Protein AF-A0A1H4V4C0-F1 (afdb_monomer)

pLDDT: mean 96.12, std 2.71, range [79.94, 98.44]

Structure (mmCIF, N/CA/C/O backbone):
data_AF-A0A1H4V4C0-F1
#
_entry.id   AF-A0A1H4V4C0-F1
#
loop_
_atom_site.group_PDB
_atom_site.id
_atom_site.type_symbol
_atom_site.label_atom_id
_atom_site.label_alt_id
_atom_site.label_comp_id
_atom_site.label_asym_id
_atom_site.label_entity_id
_atom_site.label_seq_id
_atom_site.pdbx_PDB_ins_code
_atom_site.Cartn_x
_atom_site.Cartn_y
_atom_site.Cartn_z
_atom_site.occupancy
_atom_site.B_iso_or_equiv
_atom_site.auth_seq_id
_atom_site.auth_comp_id
_atom_site.auth_asym_id
_atom_site.auth_atom_id
_atom_site.pdbx_PDB_model_num
ATOM 1 N N . MET A 1 1 ? -13.778 -6.854 4.020 1.00 79.94 1 MET A N 1
ATOM 2 C CA . MET A 1 1 ? -12.652 -6.035 3.536 1.00 79.94 1 MET A CA 1
ATOM 3 C C . MET A 1 1 ? -13.176 -4.628 3.291 1.00 79.94 1 MET A C 1
ATOM 5 O O . MET A 1 1 ? -14.175 -4.527 2.582 1.00 79.94 1 MET A O 1
ATOM 9 N N . PRO A 1 2 ? -12.622 -3.583 3.932 1.00 91.31 2 PRO A N 1
ATOM 10 C CA . PRO A 1 2 ? -13.057 -2.209 3.693 1.00 91.31 2 PRO A CA 1
ATOM 11 C C . PRO A 1 2 ? -12.758 -1.802 2.247 1.00 91.31 2 PRO A C 1
ATOM 13 O O . PRO A 1 2 ? -11.824 -2.314 1.631 1.00 91.31 2 PRO A O 1
ATOM 16 N N . THR A 1 3 ? -13.541 -0.877 1.696 1.00 96.88 3 THR A N 1
ATOM 17 C CA . THR A 1 3 ? -13.200 -0.255 0.408 1.00 96.88 3 THR A CA 1
ATOM 18 C C . THR A 1 3 ? -12.022 0.706 0.576 1.00 96.88 3 THR A C 1
ATOM 20 O O . THR A 1 3 ? -11.844 1.283 1.650 1.00 96.88 3 THR A O 1
ATOM 23 N N . PHE A 1 4 ? -11.265 0.946 -0.501 1.00 97.50 4 PHE A N 1
ATOM 24 C CA . PHE A 1 4 ? -10.160 1.916 -0.508 1.00 97.50 4 PHE A CA 1
ATOM 25 C C . PHE A 1 4 ? -10.551 3.279 0.093 1.00 97.50 4 PHE A C 1
ATOM 27 O O . PHE A 1 4 ? -9.851 3.811 0.948 1.00 97.50 4 PHE A O 1
ATOM 34 N N . THR A 1 5 ? -11.708 3.827 -0.291 1.00 97.88 5 THR A N 1
ATOM 35 C CA . THR A 1 5 ? -12.177 5.130 0.207 1.00 97.88 5 THR A CA 1
ATOM 36 C C . THR A 1 5 ? -12.520 5.104 1.697 1.00 97.88 5 THR A C 1
ATOM 38 O O . THR A 1 5 ? -12.228 6.073 2.392 1.00 97.88 5 THR A O 1
ATOM 41 N N . GLN A 1 6 ? -13.107 4.014 2.202 1.00 98.19 6 GLN A N 1
ATOM 42 C CA . GLN A 1 6 ? -13.392 3.861 3.635 1.00 98.19 6 GLN A CA 1
ATOM 43 C C . GLN A 1 6 ? -12.101 3.775 4.450 1.00 98.19 6 GLN A C 1
ATOM 45 O O . GLN A 1 6 ? -11.959 4.489 5.436 1.00 98.19 6 GLN A O 1
ATOM 50 N N . ALA A 1 7 ? -11.148 2.960 3.995 1.00 97.94 7 ALA A N 1
ATOM 51 C CA . ALA A 1 7 ? -9.850 2.802 4.640 1.00 97.94 7 ALA A CA 1
ATOM 52 C C . ALA A 1 7 ? -9.056 4.123 4.652 1.00 97.94 7 ALA A C 1
ATOM 54 O O . ALA A 1 7 ? -8.471 4.503 5.663 1.00 97.94 7 ALA A O 1
ATOM 55 N N . LEU A 1 8 ? -9.094 4.883 3.554 1.00 97.62 8 LEU A N 1
ATOM 56 C CA . LEU A 1 8 ? -8.438 6.187 3.489 1.00 97.62 8 LEU A CA 1
ATOM 57 C C . LEU A 1 8 ? -9.122 7.236 4.382 1.00 97.62 8 LEU A C 1
ATOM 59 O O . LEU A 1 8 ? -8.450 8.096 4.950 1.00 97.62 8 LEU A O 1
ATOM 63 N N . ALA A 1 9 ? -10.451 7.184 4.511 1.00 98.06 9 ALA A N 1
ATOM 64 C CA . ALA A 1 9 ? -11.189 8.058 5.420 1.00 98.06 9 ALA A CA 1
ATOM 65 C C . ALA A 1 9 ? -10.851 7.761 6.889 1.00 98.06 9 ALA A C 1
ATOM 67 O O . ALA A 1 9 ? -10.635 8.696 7.656 1.00 98.06 9 ALA A O 1
ATOM 68 N N . GLU A 1 10 ? -10.740 6.483 7.256 1.00 97.94 10 GLU A N 1
ATOM 69 C CA . GLU A 1 10 ? -10.292 6.045 8.583 1.00 97.94 10 GLU A CA 1
ATOM 70 C C . GLU A 1 10 ? -8.888 6.570 8.895 1.00 97.94 10 GLU A C 1
ATOM 72 O O . GLU A 1 10 ? -8.687 7.216 9.922 1.00 97.94 10 GLU A O 1
ATOM 77 N N . LEU A 1 11 ? -7.933 6.400 7.973 1.00 97.69 11 LEU A N 1
ATOM 78 C CA . LEU A 1 11 ? -6.575 6.910 8.165 1.00 97.69 11 LEU A CA 1
ATOM 79 C C . LEU A 1 11 ? -6.555 8.425 8.409 1.00 97.69 11 LEU A C 1
ATOM 81 O O . LEU A 1 11 ? -5.805 8.907 9.256 1.00 97.69 11 LEU A O 1
ATOM 85 N N . LYS A 1 12 ? -7.374 9.179 7.668 1.00 96.75 12 LYS A N 1
ATOM 86 C CA . LYS A 1 12 ? -7.482 10.638 7.817 1.00 96.75 12 LYS A CA 1
ATOM 87 C C . LYS A 1 12 ? -8.114 11.049 9.148 1.00 96.75 12 LYS A C 1
ATOM 89 O O . LYS A 1 12 ? -7.823 12.143 9.621 1.00 96.75 12 LYS A O 1
ATOM 94 N N . ALA A 1 13 ? -8.964 10.205 9.729 1.00 97.69 13 ALA A N 1
ATOM 95 C CA . ALA A 1 13 ? -9.616 10.465 11.006 1.00 97.69 13 ALA A CA 1
ATOM 96 C C . ALA A 1 13 ? -8.725 10.103 12.205 1.00 97.69 13 ALA A C 1
ATOM 98 O O . ALA A 1 13 ? -8.629 10.887 13.145 1.00 97.69 13 ALA A O 1
ATOM 99 N N . GLU A 1 14 ? -8.073 8.939 12.172 1.00 95.81 14 GLU A N 1
ATOM 100 C CA . GLU A 1 14 ? -7.372 8.381 13.340 1.00 95.81 14 GLU A CA 1
ATOM 101 C C . GLU A 1 14 ? -5.850 8.567 13.302 1.00 95.81 14 GLU A C 1
ATOM 103 O O . GLU A 1 14 ? -5.181 8.548 14.336 1.00 95.81 14 GLU A O 1
ATOM 108 N N . GLY A 1 15 ? -5.287 8.783 12.112 1.00 93.62 15 GLY A N 1
ATOM 109 C CA . GLY A 1 15 ? -3.846 8.820 11.898 1.00 93.62 15 GLY A CA 1
ATOM 110 C C . GLY A 1 15 ? -3.200 7.430 11.919 1.00 93.62 15 GLY A C 1
ATOM 111 O O . GLY A 1 15 ? -3.720 6.462 12.471 1.00 93.62 15 GLY A O 1
ATOM 112 N N . ALA A 1 16 ? -2.015 7.323 11.314 1.00 92.06 16 ALA A N 1
ATOM 113 C CA . ALA A 1 16 ? -1.356 6.035 11.070 1.00 92.06 16 ALA A CA 1
ATOM 114 C C . ALA A 1 16 ? -0.998 5.237 12.340 1.00 92.06 16 ALA A C 1
ATOM 116 O O . ALA A 1 16 ? -0.821 4.028 12.258 1.00 92.06 16 ALA A O 1
ATOM 117 N N . ALA A 1 17 ? -0.879 5.890 13.501 1.00 94.06 17 ALA A N 1
ATOM 118 C CA . ALA A 1 17 ? -0.544 5.227 14.764 1.00 94.06 17 ALA A CA 1
ATOM 119 C C . ALA A 1 17 ? -1.716 4.440 15.379 1.00 94.06 17 ALA A C 1
ATOM 121 O O . ALA A 1 17 ? -1.486 3.574 16.223 1.00 94.06 17 ALA A O 1
ATOM 122 N N . HIS A 1 18 ? -2.952 4.760 14.986 1.00 94.31 18 HIS A N 1
ATOM 123 C CA . HIS A 1 18 ? -4.172 4.180 15.558 1.00 94.31 18 HIS A CA 1
ATOM 124 C C . HIS A 1 18 ? -5.061 3.495 14.517 1.00 94.31 18 HIS A C 1
ATOM 126 O O . HIS A 1 18 ? -5.878 2.655 14.879 1.00 94.31 18 HIS A O 1
ATOM 132 N N . ALA A 1 19 ? -4.861 3.801 13.235 1.00 96.38 19 ALA A N 1
ATOM 133 C CA . ALA A 1 19 ? -5.632 3.220 12.150 1.00 96.38 19 ALA A CA 1
ATOM 134 C C . ALA A 1 19 ? -5.317 1.728 11.920 1.00 96.38 19 ALA A C 1
ATOM 136 O O . ALA A 1 19 ? -4.225 1.235 12.215 1.00 96.38 19 ALA A O 1
ATOM 137 N N . SER A 1 20 ? -6.277 1.011 11.337 1.00 96.62 20 SER A N 1
ATOM 138 C CA . SER A 1 20 ? -6.124 -0.390 10.946 1.00 96.62 20 SER A CA 1
ATOM 139 C C . SER A 1 20 ? -5.065 -0.596 9.858 1.00 96.62 20 SER A C 1
ATOM 141 O O . SER A 1 20 ? -4.690 0.323 9.126 1.00 96.62 20 SER A O 1
ATOM 143 N N . GLU A 1 21 ? -4.625 -1.845 9.675 1.00 96.56 21 GLU A N 1
ATOM 144 C CA . GLU A 1 21 ? -3.674 -2.192 8.611 1.00 96.56 21 GLU A CA 1
ATOM 145 C C . GLU A 1 21 ? -4.163 -1.785 7.217 1.00 96.56 21 GLU A C 1
ATOM 147 O O . 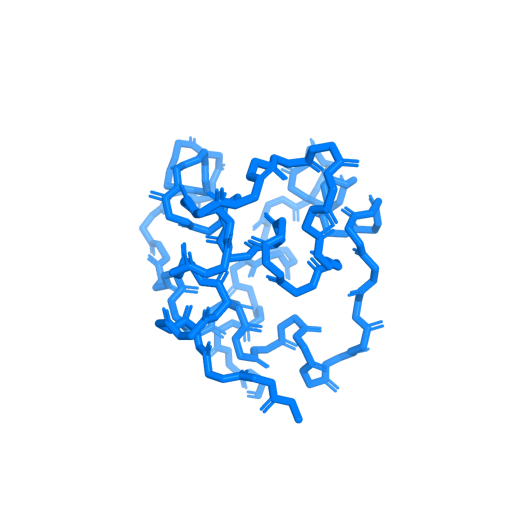GLU A 1 21 ? -3.407 -1.231 6.418 1.00 96.56 21 GLU A O 1
ATOM 152 N N . ALA A 1 22 ? -5.451 -2.001 6.941 1.00 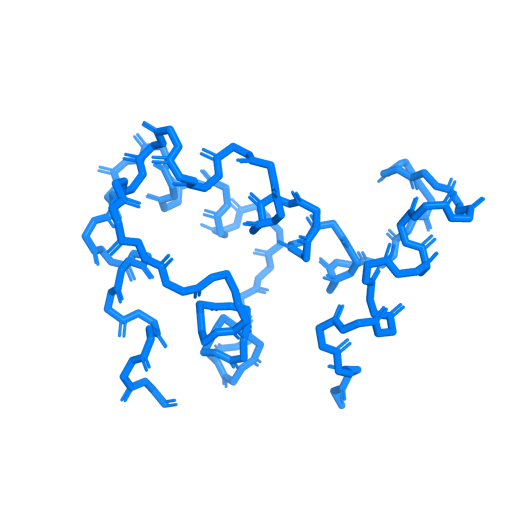97.69 22 ALA A N 1
ATOM 153 C CA . ALA A 1 22 ? -6.060 -1.599 5.682 1.00 97.69 22 ALA A CA 1
ATOM 154 C C . ALA A 1 22 ? -6.001 -0.075 5.496 1.00 97.69 22 ALA A C 1
ATOM 156 O O . ALA A 1 22 ? -5.662 0.403 4.415 1.00 97.69 22 ALA A O 1
ATOM 157 N N . ALA A 1 23 ? -6.279 0.699 6.544 1.00 98.12 23 ALA A N 1
ATOM 158 C CA . ALA A 1 23 ? -6.200 2.153 6.494 1.00 98.12 23 ALA A CA 1
ATOM 159 C C . ALA A 1 23 ? -4.771 2.647 6.232 1.00 98.12 23 ALA A C 1
ATOM 161 O O . ALA A 1 23 ? -4.565 3.513 5.379 1.00 98.12 23 ALA A O 1
ATOM 162 N N . VAL A 1 24 ? -3.766 2.050 6.878 1.00 98.00 24 VAL A N 1
ATOM 163 C CA . VAL A 1 24 ? -2.359 2.397 6.635 1.00 98.00 24 VAL A CA 1
ATOM 164 C C . VAL A 1 24 ? -1.929 2.033 5.208 1.00 98.00 24 VAL A C 1
ATOM 166 O O . VAL A 1 24 ? -1.324 2.866 4.532 1.00 98.00 24 VAL A O 1
ATOM 169 N N . ILE A 1 25 ? -2.296 0.852 4.695 1.00 98.19 25 ILE A N 1
ATOM 170 C CA . ILE A 1 25 ? -2.010 0.466 3.299 1.00 98.19 25 ILE A CA 1
ATOM 171 C C . ILE A 1 25 ? -2.710 1.412 2.317 1.00 98.19 25 ILE A C 1
ATOM 173 O O . ILE A 1 25 ? -2.099 1.825 1.331 1.00 98.19 25 ILE A O 1
ATOM 177 N N . ALA A 1 26 ? -3.953 1.818 2.588 1.00 98.25 26 ALA A N 1
ATOM 178 C CA . ALA A 1 26 ? -4.651 2.802 1.764 1.00 98.25 26 ALA A CA 1
ATOM 179 C C . ALA A 1 26 ? -3.904 4.148 1.729 1.00 98.25 26 ALA A C 1
ATOM 181 O O . ALA A 1 26 ? -3.780 4.743 0.661 1.00 98.25 26 ALA A O 1
ATOM 182 N N . GLY A 1 27 ? -3.334 4.592 2.852 1.00 97.44 27 GLY A N 1
ATOM 183 C CA . GLY A 1 27 ? -2.477 5.782 2.904 1.00 97.44 27 GLY A CA 1
ATOM 184 C C . GLY A 1 27 ? -1.187 5.657 2.107 1.00 97.44 27 GLY A C 1
ATOM 185 O O . GLY A 1 27 ? -0.807 6.585 1.396 1.00 97.44 27 GLY A O 1
ATOM 186 N N . LEU A 1 28 ? -0.524 4.500 2.191 1.00 97.12 28 LEU A N 1
ATOM 187 C CA . LEU A 1 28 ? 0.659 4.217 1.377 1.00 97.12 28 LEU A CA 1
ATOM 188 C C . LEU A 1 28 ? 0.316 4.257 -0.117 1.00 97.12 28 LEU A C 1
ATOM 190 O O . LEU A 1 28 ? 1.078 4.817 -0.904 1.00 97.12 28 LEU A O 1
ATOM 194 N N . CYS A 1 29 ? -0.854 3.729 -0.487 1.00 97.19 29 CYS A N 1
ATOM 195 C CA . CYS A 1 29 ? -1.369 3.768 -1.851 1.00 97.19 29 CYS A CA 1
ATOM 196 C C . CYS A 1 29 ? -1.719 5.192 -2.324 1.00 97.19 29 CYS A C 1
ATOM 198 O O . CYS A 1 29 ? -1.451 5.522 -3.477 1.00 97.19 29 CYS A O 1
ATOM 200 N N . ASP A 1 30 ? -2.299 6.032 -1.461 1.00 96.50 30 ASP A N 1
ATOM 201 C CA . ASP A 1 30 ? -2.683 7.420 -1.777 1.00 96.50 30 ASP A CA 1
ATOM 202 C C . ASP A 1 30 ? -1.473 8.369 -1.875 1.00 96.50 30 ASP A C 1
ATOM 204 O O . ASP A 1 30 ? -1.499 9.329 -2.641 1.00 96.50 30 ASP A O 1
ATOM 208 N N . GLY A 1 31 ? -0.401 8.099 -1.120 1.00 94.00 31 GLY A N 1
ATOM 209 C CA . GLY A 1 31 ? 0.797 8.941 -1.068 1.00 94.00 31 GLY A CA 1
ATOM 210 C C . GLY A 1 31 ? 2.012 8.345 -1.797 1.00 94.00 31 GLY A C 1
ATOM 211 O O . GLY A 1 31 ? 2.174 8.538 -3.003 1.00 94.00 31 GLY A O 1
ATOM 212 N N . PRO A 1 32 ? 2.924 7.666 -1.076 1.00 94.25 32 PRO A N 1
ATOM 213 C CA . PRO A 1 32 ? 4.249 7.289 -1.579 1.00 94.25 32 PRO A CA 1
ATOM 214 C C . PRO A 1 32 ? 4.243 6.291 -2.744 1.00 94.25 32 PRO A C 1
ATOM 216 O O . PRO A 1 32 ? 5.241 6.194 -3.460 1.00 94.25 32 PRO A O 1
ATOM 219 N N . LEU A 1 33 ? 3.149 5.556 -2.962 1.00 95.31 33 LEU A N 1
ATOM 220 C CA . LEU A 1 33 ? 3.058 4.519 -3.990 1.00 95.31 33 LEU A CA 1
ATOM 221 C C . LEU A 1 33 ? 3.455 5.012 -5.387 1.00 95.31 33 LEU A C 1
ATOM 223 O O . LEU A 1 33 ? 4.244 4.344 -6.049 1.00 95.31 33 LEU A O 1
ATOM 227 N N . GLN A 1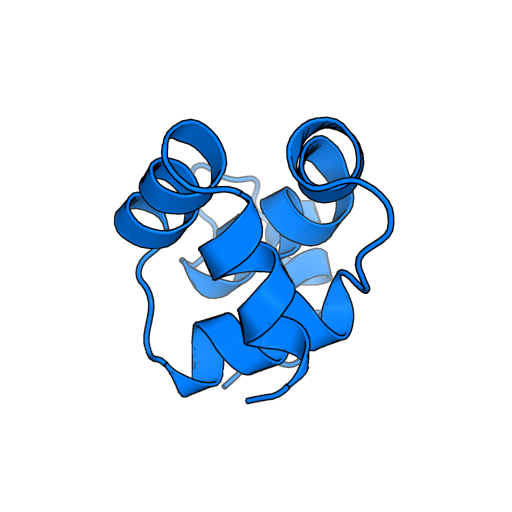 34 ? 2.971 6.180 -5.820 1.00 92.44 34 GLN A N 1
ATOM 228 C CA . GLN A 1 34 ? 3.289 6.717 -7.153 1.00 92.44 34 GLN A CA 1
ATOM 229 C C . GLN A 1 34 ? 4.776 7.054 -7.308 1.00 92.44 34 GLN A C 1
ATOM 231 O O . GLN A 1 34 ? 5.363 6.840 -8.366 1.00 92.44 34 GLN A O 1
ATOM 236 N N . THR A 1 35 ? 5.407 7.565 -6.248 1.00 93.31 35 THR A N 1
ATOM 237 C CA . THR A 1 35 ? 6.837 7.902 -6.258 1.00 93.31 35 THR A CA 1
ATOM 238 C C . THR A 1 35 ? 7.708 6.653 -6.355 1.00 93.31 35 THR A C 1
ATOM 240 O O . THR A 1 35 ? 8.743 6.680 -7.012 1.00 93.31 35 THR A O 1
ATOM 243 N N . VAL A 1 36 ? 7.291 5.564 -5.709 1.00 92.81 36 VAL A N 1
ATOM 244 C CA . VAL A 1 36 ? 8.083 4.332 -5.606 1.00 92.81 36 VAL A CA 1
ATOM 245 C C . VAL A 1 36 ? 7.826 3.380 -6.775 1.00 92.81 36 VAL A C 1
ATOM 247 O O . VAL A 1 36 ? 8.763 2.821 -7.338 1.00 92.81 36 VAL A O 1
ATOM 250 N N . CYS A 1 37 ? 6.561 3.193 -7.149 1.00 92.06 37 CYS A N 1
ATOM 251 C CA . CYS A 1 37 ? 6.133 2.169 -8.105 1.00 92.06 37 CYS A CA 1
ATOM 252 C C . CYS A 1 37 ? 5.797 2.741 -9.493 1.00 92.06 37 CYS A C 1
ATOM 254 O O . CYS A 1 37 ? 5.481 1.982 -10.408 1.00 92.06 37 CYS A O 1
ATOM 256 N N . GLY A 1 38 ? 5.883 4.064 -9.674 1.00 90.06 38 GLY A N 1
ATOM 257 C CA . GLY A 1 38 ? 5.505 4.731 -10.917 1.00 90.06 38 GLY A CA 1
ATOM 258 C C . GLY A 1 38 ? 3.994 4.708 -11.143 1.00 90.06 38 GLY A C 1
ATOM 259 O O . GLY A 1 38 ? 3.220 4.668 -10.192 1.00 90.06 38 GLY A O 1
ATOM 260 N N . ALA A 1 39 ? 3.578 4.732 -12.412 1.00 90.88 39 ALA A N 1
ATOM 261 C CA . ALA A 1 39 ? 2.176 4.848 -12.809 1.00 90.88 39 ALA A CA 1
ATOM 262 C C . ALA A 1 39 ? 1.369 3.567 -12.520 1.00 90.88 39 ALA A C 1
ATOM 264 O O . ALA A 1 39 ? 1.161 2.730 -13.398 1.00 90.88 39 ALA A O 1
ATOM 265 N N . VAL A 1 40 ? 0.885 3.444 -11.286 1.00 95.31 40 VAL A N 1
ATOM 266 C CA . VAL A 1 40 ? -0.019 2.378 -10.827 1.00 95.31 40 VAL A CA 1
ATOM 267 C C . VAL A 1 40 ? -1.365 2.957 -10.386 1.00 95.31 40 VAL A C 1
ATOM 269 O O . VAL A 1 40 ? -1.483 4.155 -10.142 1.00 95.31 40 VAL A O 1
ATOM 272 N N . SER A 1 41 ? -2.406 2.130 -10.281 1.00 96.94 41 SER A N 1
ATOM 273 C CA . SER A 1 41 ? -3.701 2.542 -9.721 1.00 96.94 41 SER A CA 1
ATOM 274 C C . SER A 1 41 ? -3.725 2.278 -8.211 1.00 96.94 41 SER A C 1
ATOM 276 O O . SER A 1 41 ? -3.768 1.106 -7.827 1.00 96.94 41 SER A O 1
ATOM 278 N N . PRO A 1 42 ? -3.765 3.313 -7.343 1.00 97.19 42 PRO A N 1
ATOM 279 C CA . PRO A 1 42 ? -3.805 3.138 -5.888 1.00 97.19 42 PRO A CA 1
ATOM 280 C C . PRO A 1 42 ? -4.923 2.215 -5.417 1.00 97.19 42 PRO A C 1
ATOM 282 O O . PRO A 1 42 ? -4.713 1.343 -4.579 1.00 97.19 42 PRO A O 1
ATOM 285 N N . LYS A 1 43 ? -6.111 2.371 -6.011 1.00 97.69 43 LYS A N 1
ATOM 286 C CA . LYS A 1 43 ? -7.278 1.564 -5.671 1.00 97.69 43 LYS A CA 1
ATOM 287 C C . LYS A 1 43 ? -7.078 0.090 -6.029 1.00 97.69 43 LYS A C 1
ATOM 289 O O . LYS A 1 43 ? -7.403 -0.762 -5.213 1.00 97.69 43 LYS A O 1
ATOM 294 N N . LEU A 1 44 ? -6.563 -0.208 -7.224 1.00 98.00 44 LEU A N 1
ATOM 295 C CA . LEU A 1 44 ? -6.376 -1.599 -7.653 1.00 98.00 44 LEU A CA 1
ATOM 296 C C . LEU A 1 44 ? -5.239 -2.274 -6.881 1.00 98.00 44 LEU A C 1
ATOM 298 O O . LEU A 1 44 ? -5.384 -3.422 -6.480 1.00 98.00 44 LEU A O 1
ATOM 302 N N . VAL A 1 45 ? -4.150 -1.550 -6.604 1.00 98.12 45 VAL A N 1
ATOM 303 C CA . VAL A 1 45 ? -3.064 -2.042 -5.742 1.00 98.12 45 VAL A CA 1
ATOM 304 C C . VAL A 1 45 ? -3.587 -2.362 -4.341 1.00 98.12 45 VAL A C 1
ATOM 306 O O . VAL A 1 45 ? -3.300 -3.436 -3.818 1.00 98.12 45 VAL A O 1
ATOM 309 N N . PHE A 1 46 ? -4.386 -1.470 -3.748 1.00 98.44 46 PHE A N 1
ATOM 310 C CA . PHE A 1 46 ? -5.020 -1.710 -2.453 1.00 98.44 46 PHE A CA 1
ATOM 311 C C . PHE A 1 46 ? -5.932 -2.943 -2.481 1.00 98.44 46 PHE A C 1
ATOM 313 O O . PHE A 1 46 ? -5.793 -3.828 -1.637 1.00 98.44 46 PHE A O 1
ATOM 320 N N . ASP A 1 47 ? -6.843 -3.024 -3.456 1.00 98.25 47 ASP A N 1
ATOM 321 C CA . ASP A 1 47 ? -7.797 -4.131 -3.565 1.00 98.25 47 ASP A CA 1
ATOM 322 C C . ASP A 1 47 ? -7.048 -5.477 -3.720 1.00 98.25 47 ASP A C 1
ATOM 324 O O . ASP A 1 47 ? -7.380 -6.455 -3.042 1.00 98.25 47 ASP A O 1
ATOM 328 N N . GLY A 1 48 ? -5.973 -5.508 -4.517 1.00 98.00 48 GLY A N 1
ATOM 329 C CA . GLY A 1 48 ? -5.096 -6.670 -4.676 1.00 98.00 48 GLY A CA 1
ATOM 330 C C . GLY A 1 48 ? 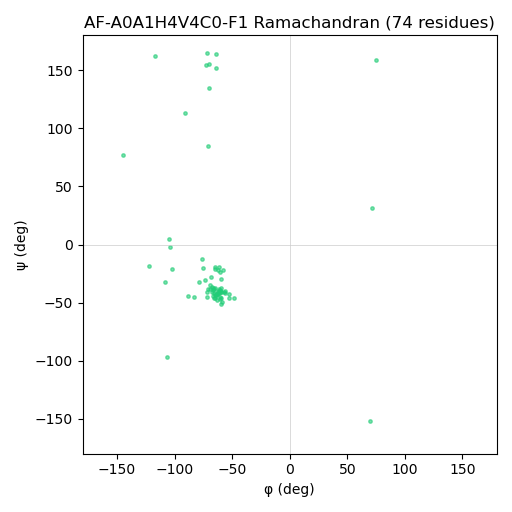-4.291 -7.021 -3.420 1.00 98.00 48 GLY A C 1
ATOM 331 O O . GLY A 1 48 ? -4.195 -8.197 -3.060 1.00 98.00 48 GLY A O 1
ATOM 332 N N . ALA A 1 49 ? -3.758 -6.024 -2.704 1.00 97.81 49 ALA A N 1
ATOM 333 C CA . ALA A 1 49 ? -3.052 -6.223 -1.434 1.00 97.81 49 ALA A CA 1
ATOM 334 C C . ALA A 1 49 ? -3.963 -6.867 -0.384 1.00 97.81 49 ALA A C 1
ATOM 336 O O . ALA A 1 49 ? -3.577 -7.831 0.280 1.00 97.81 49 ALA A O 1
ATOM 337 N N . MET A 1 50 ? -5.194 -6.368 -0.276 1.00 98.00 50 MET A N 1
ATOM 338 C CA . MET A 1 50 ? -6.182 -6.888 0.660 1.00 98.00 50 MET A CA 1
ATOM 339 C C . MET A 1 50 ? -6.673 -8.283 0.262 1.00 98.00 50 MET A C 1
ATOM 341 O O . MET A 1 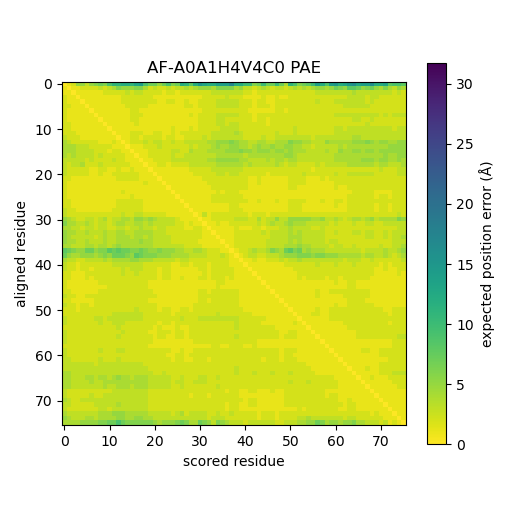50 ? -6.821 -9.146 1.126 1.00 98.00 50 MET A O 1
ATOM 345 N N . LYS A 1 51 ? -6.858 -8.550 -1.039 1.00 97.62 51 LYS A N 1
ATOM 346 C CA . LYS A 1 51 ? -7.186 -9.892 -1.546 1.00 97.62 51 LYS A CA 1
ATOM 347 C C . LYS A 1 51 ? -6.084 -10.909 -1.243 1.00 97.62 51 LYS A C 1
ATOM 349 O O . LYS A 1 51 ? -6.382 -12.055 -0.915 1.00 97.62 51 LYS A O 1
ATOM 354 N N . LYS A 1 52 ? -4.822 -10.489 -1.340 1.00 96.94 52 LYS A N 1
ATOM 355 C CA . LYS A 1 52 ? -3.646 -11.304 -1.008 1.00 96.94 52 LYS A CA 1
ATOM 356 C C . LYS A 1 52 ? -3.421 -11.443 0.505 1.00 96.94 52 LYS A C 1
ATOM 358 O O . LYS A 1 52 ? -2.649 -12.303 0.912 1.00 96.94 52 LYS A O 1
ATOM 363 N N . GLY A 1 53 ? -4.109 -10.642 1.323 1.00 96.88 53 GLY A N 1
ATOM 364 C CA . GLY A 1 53 ? -4.002 -10.668 2.781 1.00 96.88 53 GLY A CA 1
ATOM 365 C C . GLY A 1 53 ? -2.682 -10.106 3.304 1.00 96.88 53 GLY A C 1
ATOM 366 O O . GLY A 1 53 ? -2.187 -10.595 4.312 1.00 96.88 53 GLY A O 1
ATOM 367 N N . LEU A 1 54 ? -2.095 -9.126 2.605 1.00 97.38 54 LEU A N 1
ATOM 368 C CA . LEU A 1 54 ? -0.829 -8.521 3.019 1.00 97.38 54 LEU A CA 1
ATOM 369 C C . LEU A 1 54 ? -1.002 -7.670 4.280 1.00 97.38 54 LEU A C 1
ATOM 371 O O . LEU A 1 54 ? -1.898 -6.824 4.343 1.00 97.38 54 LEU A O 1
ATOM 375 N N . SER A 1 55 ? -0.080 -7.840 5.225 1.00 97.62 55 SER A N 1
ATOM 376 C CA . SER A 1 55 ? 0.119 -6.906 6.336 1.00 97.62 55 SER A CA 1
ATOM 377 C C . SER A 1 55 ? 0.763 -5.597 5.862 1.00 97.62 55 SER A C 1
ATOM 379 O O . SER A 1 55 ? 1.365 -5.518 4.782 1.00 97.62 55 SER A O 1
ATOM 381 N N . VAL A 1 56 ? 0.709 -4.555 6.698 1.00 97.25 56 VAL A N 1
ATOM 382 C CA . VAL A 1 56 ? 1.364 -3.261 6.412 1.00 97.25 56 VAL A CA 1
ATOM 383 C C . VAL A 1 56 ? 2.870 -3.434 6.239 1.00 97.25 56 VAL A C 1
ATOM 385 O O . VAL A 1 56 ? 3.474 -2.810 5.362 1.00 97.25 56 VAL A O 1
ATOM 388 N N . THR A 1 57 ? 3.491 -4.265 7.079 1.00 97.56 57 THR A N 1
ATOM 389 C CA . THR A 1 57 ? 4.939 -4.495 7.054 1.00 97.56 57 THR A CA 1
ATOM 390 C C . THR A 1 57 ? 5.363 -5.197 5.772 1.00 97.56 57 THR A C 1
ATOM 392 O O . THR A 1 57 ? 6.328 -4.764 5.147 1.00 97.56 57 THR A O 1
ATOM 395 N N . GLU A 1 58 ? 4.632 -6.225 5.334 1.00 98.25 58 GLU A N 1
ATOM 396 C CA . GLU A 1 58 ? 4.912 -6.916 4.069 1.00 98.25 58 GLU A CA 1
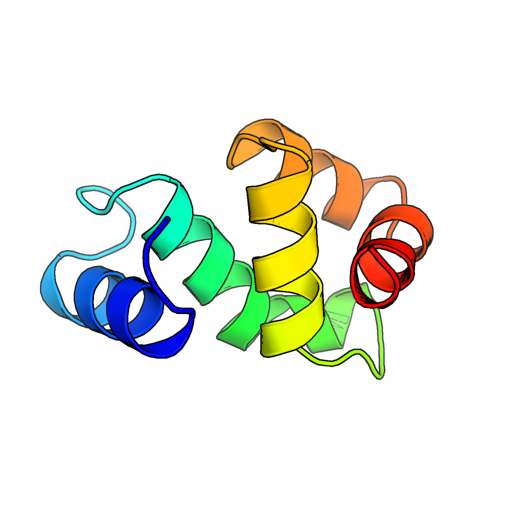ATOM 397 C C . GLU A 1 58 ? 4.717 -5.990 2.871 1.00 98.25 58 GLU A C 1
ATOM 399 O O . GLU A 1 58 ? 5.578 -5.936 1.994 1.00 98.25 58 GLU A O 1
ATOM 404 N N . PHE A 1 59 ? 3.629 -5.216 2.854 1.00 97.88 59 PHE A N 1
ATOM 405 C CA . PHE A 1 59 ? 3.368 -4.250 1.789 1.00 97.88 59 PHE A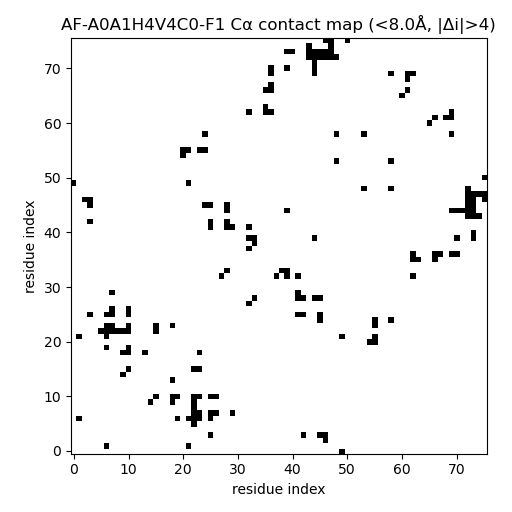 CA 1
ATOM 406 C C . PHE A 1 59 ? 4.479 -3.193 1.706 1.00 97.88 59 PHE A C 1
ATOM 408 O O . PHE A 1 59 ? 5.021 -2.936 0.633 1.00 97.88 59 PHE A O 1
ATOM 415 N N . SER A 1 60 ? 4.878 -2.627 2.848 1.00 96.19 60 SER A N 1
ATOM 416 C CA . SER A 1 60 ? 5.946 -1.622 2.920 1.00 96.19 60 SER A CA 1
ATOM 417 C C . SER A 1 60 ? 7.307 -2.202 2.533 1.00 96.19 60 SER A C 1
ATOM 419 O O . SER A 1 60 ? 8.096 -1.542 1.859 1.00 96.19 60 SER A O 1
ATOM 421 N N . HIS A 1 61 ? 7.585 -3.446 2.934 1.00 97.38 61 HIS A N 1
ATOM 422 C CA . HIS A 1 61 ? 8.805 -4.144 2.552 1.00 97.38 61 HIS A CA 1
ATOM 423 C C . HIS A 1 61 ? 8.858 -4.363 1.038 1.00 97.38 61 HIS A C 1
ATOM 425 O O . HIS A 1 61 ? 9.857 -4.006 0.423 1.00 97.38 61 HIS A O 1
ATOM 431 N N . LEU A 1 62 ? 7.775 -4.863 0.432 1.00 96.94 62 LEU A N 1
ATOM 432 C CA . LEU A 1 62 ? 7.675 -5.048 -1.017 1.00 96.94 62 LEU A CA 1
ATOM 433 C C . LEU A 1 62 ? 7.798 -3.722 -1.770 1.00 96.94 62 LEU A C 1
ATOM 435 O O . LEU A 1 62 ? 8.528 -3.658 -2.748 1.00 96.94 62 LEU A O 1
ATOM 439 N N . MET A 1 63 ? 7.178 -2.639 -1.293 1.00 95.94 63 MET A N 1
ATOM 440 C CA . MET A 1 63 ? 7.402 -1.311 -1.878 1.00 95.94 63 MET A CA 1
ATOM 441 C C . MET A 1 63 ? 8.88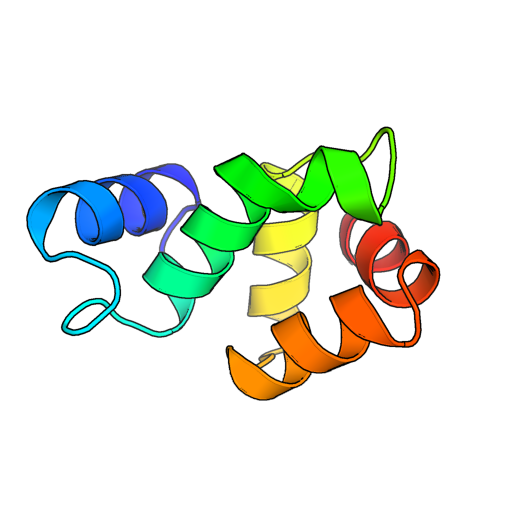6 -0.924 -1.888 1.00 95.94 63 MET A C 1
ATOM 443 O O . MET A 1 63 ? 9.355 -0.338 -2.857 1.00 95.94 63 MET A O 1
ATOM 447 N N . ALA A 1 64 ? 9.634 -1.240 -0.831 1.00 95.75 64 ALA A N 1
ATOM 448 C CA . ALA A 1 64 ? 11.043 -0.877 -0.730 1.00 95.75 64 ALA A CA 1
ATOM 449 C C . ALA A 1 64 ? 11.981 -1.799 -1.531 1.00 95.75 64 ALA A C 1
ATOM 451 O O . ALA A 1 64 ? 13.024 -1.339 -1.995 1.00 95.75 64 ALA A O 1
ATOM 452 N N . THR A 1 65 ? 11.652 -3.087 -1.666 1.00 97.56 65 THR A N 1
ATOM 453 C CA . THR A 1 65 ? 12.562 -4.101 -2.229 1.00 97.56 65 THR A CA 1
ATOM 454 C C . THR A 1 65 ? 12.163 -4.593 -3.614 1.00 97.56 65 THR A C 1
ATOM 456 O O . THR A 1 65 ? 13.043 -4.891 -4.421 1.00 97.56 65 THR A O 1
ATOM 459 N N . ASP A 1 66 ? 10.866 -4.645 -3.913 1.00 96.69 66 ASP A N 1
ATOM 460 C CA . ASP A 1 66 ? 10.318 -5.102 -5.188 1.00 96.69 66 ASP A CA 1
ATOM 461 C C . ASP A 1 66 ? 9.053 -4.310 -5.597 1.00 96.69 66 ASP A C 1
ATOM 463 O O . ASP A 1 66 ? 7.922 -4.805 -5.508 1.00 96.69 66 ASP A O 1
ATOM 467 N N . PRO A 1 67 ? 9.218 -3.072 -6.103 1.00 94.56 67 PRO A N 1
ATOM 468 C CA . PRO A 1 67 ? 8.10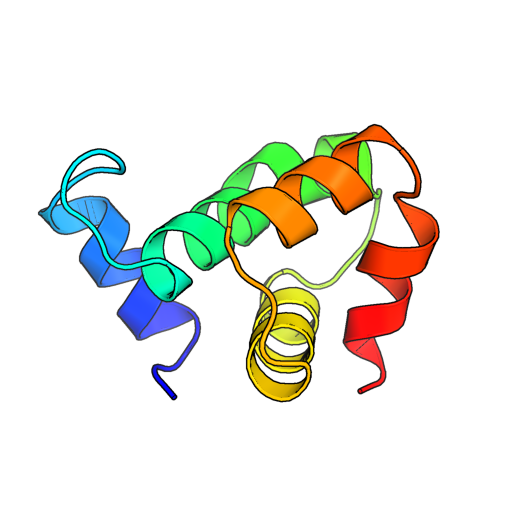1 -2.256 -6.585 1.00 94.56 67 PRO A CA 1
ATOM 469 C C . PRO A 1 67 ? 7.283 -2.911 -7.710 1.00 94.56 67 PRO A C 1
ATOM 471 O O . PRO A 1 67 ? 6.127 -2.546 -7.925 1.00 94.56 67 PRO A O 1
ATOM 474 N N . ARG A 1 68 ? 7.854 -3.882 -8.442 1.00 94.56 68 ARG A N 1
ATOM 475 C CA . ARG A 1 68 ? 7.130 -4.596 -9.507 1.00 94.56 68 ARG A CA 1
ATOM 476 C C . ARG A 1 68 ? 6.096 -5.539 -8.911 1.00 94.56 68 ARG A C 1
ATOM 478 O O . ARG A 1 68 ? 4.962 -5.542 -9.376 1.00 94.56 68 ARG A O 1
ATOM 485 N N . ALA A 1 69 ? 6.440 -6.238 -7.830 1.00 96.50 69 ALA A N 1
ATOM 486 C CA . ALA A 1 69 ? 5.486 -7.069 -7.100 1.00 96.50 69 ALA A CA 1
ATOM 487 C C . ALA A 1 69 ? 4.293 -6.265 -6.553 1.00 96.50 69 ALA A C 1
ATOM 489 O O . ALA A 1 69 ? 3.196 -6.810 -6.449 1.00 96.50 69 ALA A O 1
ATOM 490 N N . ILE A 1 70 ? 4.485 -4.979 -6.227 1.00 97.38 70 ILE A N 1
ATOM 491 C CA . ILE A 1 70 ? 3.394 -4.065 -5.859 1.00 97.38 70 ILE A CA 1
ATOM 492 C C . ILE A 1 70 ? 2.542 -3.690 -7.076 1.00 97.38 70 ILE A C 1
ATOM 494 O O . ILE A 1 70 ? 1.315 -3.725 -6.990 1.00 97.38 70 ILE A O 1
ATOM 498 N N . ALA A 1 71 ? 3.165 -3.358 -8.209 1.00 96.00 71 ALA A N 1
ATOM 499 C CA . ALA A 1 71 ? 2.440 -3.056 -9.444 1.00 96.00 71 ALA A CA 1
ATOM 500 C C . ALA A 1 71 ? 1.580 -4.245 -9.913 1.00 96.00 71 ALA A C 1
ATOM 502 O O . ALA A 1 71 ? 0.441 -4.053 -10.341 1.00 96.00 71 ALA A O 1
ATOM 503 N N . ASP A 1 72 ? 2.079 -5.472 -9.751 1.00 97.00 72 ASP A N 1
ATOM 504 C CA . ASP A 1 72 ? 1.366 -6.696 -10.124 1.00 97.00 72 ASP A CA 1
ATOM 505 C C . ASP A 1 72 ? 0.086 -6.931 -9.305 1.00 97.00 72 ASP A C 1
ATOM 507 O O . ASP A 1 72 ? -0.830 -7.609 -9.777 1.00 97.00 72 ASP A O 1
ATOM 511 N N . LEU A 1 73 ? -0.041 -6.323 -8.115 1.00 97.19 73 LEU A N 1
ATOM 512 C CA . LEU A 1 73 ? -1.265 -6.399 -7.308 1.00 97.19 73 LEU A CA 1
ATOM 513 C C . LEU A 1 73 ? -2.484 -5.817 -8.038 1.00 97.19 73 LEU A C 1
ATOM 515 O O . LEU A 1 73 ? -3.603 -6.224 -7.745 1.00 97.19 73 LEU A O 1
ATOM 519 N N . MET A 1 74 ? -2.292 -4.916 -9.010 1.00 96.50 74 MET A N 1
ATOM 520 C CA . MET A 1 74 ? -3.389 -4.336 -9.799 1.00 96.50 74 MET A CA 1
ATOM 521 C C . MET A 1 74 ? -4.190 -5.363 -10.606 1.00 96.50 74 MET A C 1
ATOM 523 O O . MET A 1 74 ? -5.302 -5.060 -11.039 1.00 96.50 74 MET A O 1
ATOM 527 N N . TRP A 1 75 ? -3.612 -6.540 -10.846 1.00 95.94 75 TRP A N 1
ATOM 528 C CA . TRP A 1 75 ? -4.177 -7.585 -11.697 1.00 95.94 75 TRP A CA 1
ATOM 529 C C . TRP A 1 75 ? -4.766 -8.756 -10.906 1.00 95.94 75 TRP A C 1
ATOM 531 O O . TRP A 1 75 ? -5.164 -9.754 -11.511 1.00 95.94 75 TRP A O 1
ATOM 541 N N . LEU A 1 76 ? -4.792 -8.659 -9.572 1.00 93.38 76 LEU A N 1
ATOM 542 C CA . LEU A 1 76 ? -5.286 -9.713 -8.687 1.00 93.38 76 LEU A CA 1
ATOM 543 C C . LEU A 1 76 ? -6.798 -9.684 -8.497 1.00 93.38 76 LEU A C 1
ATOM 545 O O . LEU A 1 76 ? -7.404 -8.618 -8.272 1.00 93.38 76 LEU A O 1
#

Sequence (76 aa):
MPTFTQALAELKAEGAAHASEAAVIAGLCDGPLQTVCGAVSPKLVFDGAMKKGLSVTEFSHLMATDPRAIADLMWL

Nearest PDB structures (foldseek):
  1ufz-assembly1_A  TM=4.735E-01  e=3.018E+00  Mus musculus

Solvent-accessible surface area (backbone atoms only — not comparable to full-atom values): 4122 Å² total; per-residue (Å²): 132,79,53,58,68,56,21,37,50,45,23,72,73,58,33,74,92,68,34,52,58,63,11,45,43,28,45,42,34,74,52,60,38,48,80,63,52,38,99,64,58,42,61,39,28,42,54,16,37,58,73,72,64,58,50,51,68,58,50,53,47,34,50,74,78,36,30,62,68,47,53,55,21,51,78,98

Radius of gyration: 11.01 Å; Cα contacts (8 Å, |Δi|>4): 98; chains: 1; bounding box: 26×22×28 Å

Secondary structure (DSSP, 8-state):
---HHHHHHHHHHH-TTTS-HHHHHHHHHHTTHHHHH-S--HHHHHHHHHHHT--HHHHHHHHHH-HHHHHGGGG-

Organism: Tsukamurella tyrosinosolvens (NCBI:txid57704)

Foldseek 3Di:
DDALVVLCVQCVVPNPVPGDQLNLLSVCLVPCLCVQLNDAHSRLLSVLCVVVVHGNVRLVVCSVPPSPVSRCSSVD

Mean predicted aligned error: 2.21 Å